Protein AF-A0A7X4CJ89-F1 (afdb_monomer)

Structure (mmCIF, N/CA/C/O backbone):
data_AF-A0A7X4CJ89-F1
#
_entry.id   AF-A0A7X4CJ89-F1
#
loop_
_atom_site.group_PDB
_atom_site.id
_atom_site.type_symbol
_atom_site.label_atom_id
_atom_site.label_alt_id
_atom_site.label_comp_id
_atom_site.label_asym_id
_atom_site.label_entity_id
_atom_site.label_seq_id
_atom_site.pdbx_PDB_ins_code
_atom_site.Cartn_x
_atom_site.Cartn_y
_atom_site.Cartn_z
_atom_site.occupancy
_atom_site.B_iso_or_equiv
_atom_site.auth_seq_id
_atom_site.auth_comp_id
_atom_site.auth_asym_id
_atom_site.auth_atom_id
_atom_site.pdbx_PDB_model_num
ATOM 1 N N . MET A 1 1 ? 40.390 11.246 9.357 1.00 35.00 1 MET A N 1
ATOM 2 C CA . MET A 1 1 ? 39.034 11.449 8.806 1.00 35.00 1 MET A CA 1
ATOM 3 C C . MET A 1 1 ? 38.504 10.103 8.326 1.00 35.00 1 MET A C 1
ATOM 5 O O . MET A 1 1 ? 39.050 9.571 7.370 1.00 35.00 1 MET A O 1
ATOM 9 N N . ARG A 1 2 ? 37.525 9.505 9.016 1.00 37.91 2 ARG A N 1
ATOM 10 C CA . ARG A 1 2 ? 36.803 8.317 8.529 1.00 37.91 2 ARG A CA 1
ATOM 11 C C . ARG A 1 2 ? 35.542 8.810 7.826 1.00 37.91 2 ARG A C 1
ATOM 13 O O . ARG A 1 2 ? 34.644 9.298 8.500 1.00 37.91 2 ARG A O 1
ATOM 20 N N . TYR A 1 3 ? 35.487 8.696 6.504 1.00 43.47 3 TYR A N 1
ATOM 21 C CA . TYR A 1 3 ? 34.228 8.808 5.776 1.00 43.47 3 TYR A CA 1
ATOM 22 C C . TYR A 1 3 ? 33.601 7.416 5.759 1.00 43.47 3 TYR A C 1
ATOM 24 O O . TYR A 1 3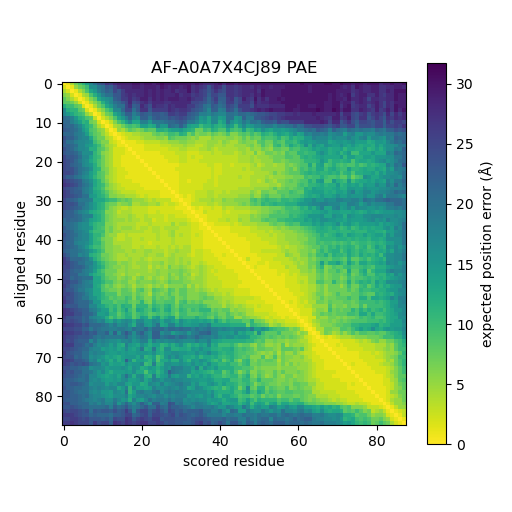 ? 34.085 6.518 5.073 1.00 43.47 3 TYR A O 1
ATOM 32 N N . PHE A 1 4 ? 32.575 7.218 6.584 1.00 43.59 4 PHE A N 1
ATOM 33 C CA . PHE A 1 4 ? 31.673 6.080 6.459 1.00 43.59 4 PHE A CA 1
ATOM 34 C C . PHE A 1 4 ? 30.875 6.301 5.172 1.00 43.59 4 PHE A C 1
ATOM 36 O O . PHE A 1 4 ? 29.925 7.077 5.150 1.00 43.59 4 PHE A O 1
ATOM 43 N N . ASN A 1 5 ? 31.299 5.671 4.078 1.00 48.50 5 ASN A N 1
ATOM 44 C CA . ASN A 1 5 ? 30.451 5.531 2.906 1.00 48.50 5 ASN A CA 1
ATOM 45 C C . ASN A 1 5 ? 29.521 4.351 3.193 1.00 48.50 5 ASN A C 1
ATOM 47 O O . ASN A 1 5 ? 29.867 3.199 2.932 1.00 48.50 5 ASN A O 1
ATOM 51 N N . ALA A 1 6 ? 28.381 4.635 3.825 1.00 44.00 6 ALA A N 1
ATOM 52 C CA . ALA A 1 6 ? 27.266 3.703 3.891 1.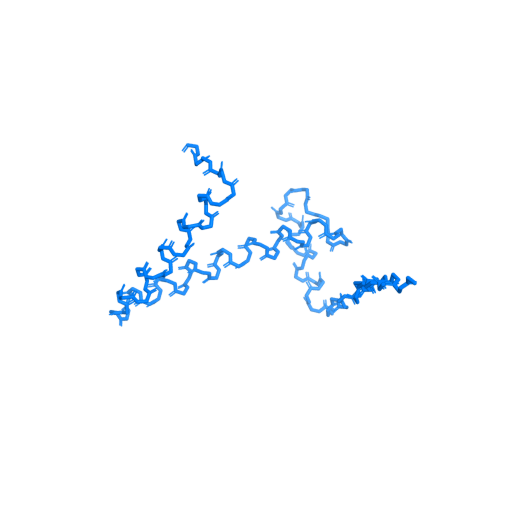00 44.00 6 ALA A CA 1
ATOM 53 C C . ALA A 1 6 ? 26.648 3.618 2.489 1.00 44.00 6 ALA A C 1
ATOM 55 O O . ALA A 1 6 ? 25.572 4.147 2.225 1.00 44.00 6 ALA A O 1
ATOM 56 N N . ALA A 1 7 ? 27.372 2.976 1.573 1.00 45.62 7 ALA A N 1
ATOM 57 C CA . ALA A 1 7 ? 26.781 2.394 0.390 1.00 45.62 7 ALA A CA 1
ATOM 58 C C . ALA A 1 7 ? 25.826 1.310 0.895 1.00 45.62 7 ALA A C 1
ATOM 60 O O . ALA A 1 7 ? 26.220 0.165 1.105 1.00 45.62 7 ALA A O 1
ATOM 61 N N . MET A 1 8 ? 24.576 1.692 1.159 1.00 38.41 8 MET A N 1
ATOM 62 C CA . MET A 1 8 ? 23.481 0.742 1.087 1.00 38.41 8 MET A CA 1
ATOM 63 C C . MET A 1 8 ? 23.510 0.206 -0.339 1.00 38.41 8 MET A C 1
ATOM 65 O O . MET A 1 8 ? 23.009 0.846 -1.263 1.00 38.41 8 MET A O 1
ATOM 69 N N . SER A 1 9 ? 24.148 -0.948 -0.537 1.00 43.97 9 SER A N 1
ATOM 70 C CA . SER A 1 9 ? 23.757 -1.809 -1.636 1.00 43.97 9 SER A CA 1
ATOM 71 C C . SER A 1 9 ? 22.271 -2.048 -1.419 1.00 43.97 9 SER A C 1
ATOM 73 O O . SER A 1 9 ? 21.888 -2.696 -0.445 1.00 43.97 9 SER A O 1
ATOM 75 N N . LEU A 1 10 ? 21.436 -1.434 -2.256 1.00 49.03 10 LEU A N 1
ATOM 76 C CA . LEU A 1 10 ? 20.057 -1.858 -2.412 1.00 49.03 10 LEU A CA 1
ATOM 77 C C . LEU A 1 10 ? 20.164 -3.330 -2.803 1.00 49.03 10 LEU A C 1
ATOM 79 O O . LEU A 1 10 ? 20.513 -3.635 -3.942 1.00 49.03 10 LEU A O 1
ATOM 83 N N . GLU A 1 11 ? 20.003 -4.236 -1.838 1.00 52.38 11 GLU A N 1
ATOM 84 C CA . GLU A 1 11 ? 19.784 -5.635 -2.160 1.00 52.38 11 GLU A CA 1
ATOM 85 C C . GLU A 1 11 ? 18.602 -5.634 -3.121 1.00 52.38 11 GLU A C 1
ATOM 87 O O . GLU A 1 11 ? 17.524 -5.126 -2.801 1.00 52.38 11 GLU A O 1
ATOM 92 N N . VAL A 1 12 ? 18.850 -6.076 -4.353 1.00 63.75 12 VAL A N 1
ATOM 93 C CA . VAL A 1 12 ? 17.805 -6.225 -5.355 1.00 63.75 12 VAL A CA 1
ATOM 94 C C . VAL A 1 12 ? 16.865 -7.267 -4.774 1.00 63.75 12 VAL A C 1
ATOM 96 O O . VAL A 1 12 ? 17.199 -8.447 -4.747 1.00 63.75 12 VAL A O 1
ATOM 99 N N . ILE A 1 13 ? 15.737 -6.821 -4.223 1.00 65.44 13 ILE A N 1
ATOM 100 C CA . ILE A 1 13 ? 14.710 -7.719 -3.706 1.00 65.44 13 ILE A CA 1
ATOM 101 C C . ILE A 1 13 ? 14.276 -8.575 -4.893 1.00 65.44 13 ILE A C 1
ATOM 103 O O . ILE A 1 13 ? 13.677 -8.072 -5.847 1.00 65.44 13 ILE A O 1
ATOM 107 N N . GLU A 1 14 ? 14.626 -9.859 -4.866 1.00 69.7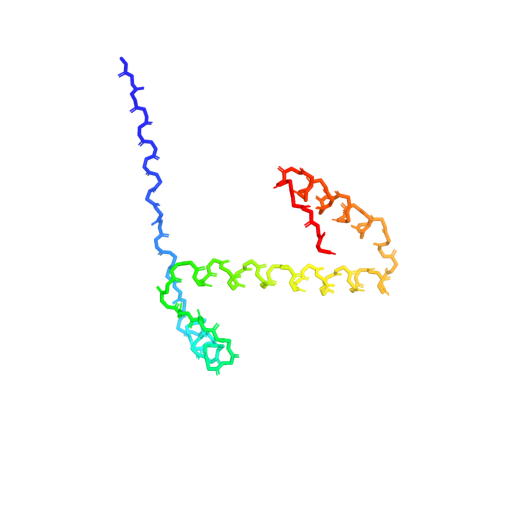5 14 GLU A N 1
ATOM 108 C CA . GLU A 1 14 ? 14.170 -10.795 -5.882 1.00 69.75 14 GLU A CA 1
ATOM 109 C C . GLU A 1 14 ? 12.652 -10.915 -5.772 1.00 69.75 14 GLU A C 1
ATOM 111 O O . GLU A 1 14 ? 12.112 -11.303 -4.737 1.00 69.75 14 GLU A O 1
ATOM 116 N N . ILE A 1 15 ? 11.954 -10.542 -6.843 1.00 74.12 15 ILE A N 1
ATOM 117 C CA . ILE A 1 15 ? 10.504 -10.686 -6.926 1.00 74.12 15 ILE A CA 1
ATOM 118 C C . ILE A 1 15 ? 10.207 -12.158 -7.245 1.00 74.12 15 ILE A C 1
ATOM 120 O O . ILE A 1 15 ? 10.608 -12.608 -8.327 1.00 74.12 15 ILE A O 1
ATOM 124 N N . PRO A 1 16 ? 9.505 -12.894 -6.356 1.00 84.38 16 PRO A N 1
ATOM 125 C CA . PRO A 1 16 ? 9.086 -14.269 -6.612 1.00 84.38 16 PRO A CA 1
ATOM 126 C C . PRO A 1 16 ? 8.298 -14.395 -7.920 1.00 84.38 16 PRO A C 1
ATOM 128 O O . PRO A 1 16 ? 7.637 -13.444 -8.350 1.00 84.38 16 PRO A O 1
ATOM 131 N N . ALA A 1 17 ? 8.339 -15.573 -8.543 1.00 83.00 17 ALA A N 1
ATOM 132 C CA . ALA A 1 17 ? 7.688 -15.817 -9.831 1.00 83.00 17 ALA A CA 1
ATOM 133 C C . ALA A 1 17 ? 6.180 -15.511 -9.785 1.00 83.00 17 ALA A C 1
ATOM 135 O O . ALA A 1 17 ? 5.645 -14.869 -10.684 1.00 83.00 17 ALA A O 1
ATOM 136 N N . GLU A 1 18 ? 5.517 -15.864 -8.686 1.00 82.81 18 GLU A N 1
ATOM 137 C CA . GLU A 1 18 ? 4.089 -15.633 -8.474 1.00 82.81 18 GLU A CA 1
ATOM 138 C C . GLU A 1 18 ? 3.753 -14.136 -8.418 1.00 82.81 18 GLU A C 1
ATOM 140 O O . GLU A 1 18 ? 2.729 -13.689 -8.937 1.00 82.81 18 GLU A O 1
ATOM 145 N N . HIS A 1 19 ? 4.630 -13.338 -7.804 1.00 82.56 19 HIS A N 1
ATOM 146 C CA . HIS A 1 19 ? 4.457 -11.889 -7.730 1.00 82.56 19 HIS A CA 1
ATOM 147 C C . HIS A 1 19 ? 4.691 -11.237 -9.099 1.00 82.56 19 HIS A C 1
ATOM 149 O O . HIS A 1 19 ? 3.984 -10.289 -9.444 1.00 82.56 19 HIS A O 1
ATOM 155 N N . ARG A 1 20 ? 5.626 -11.761 -9.907 1.00 84.19 20 ARG A N 1
ATOM 156 C CA . ARG A 1 20 ? 5.823 -11.316 -11.299 1.00 84.19 20 ARG A CA 1
ATOM 157 C C . ARG A 1 20 ? 4.611 -11.618 -12.167 1.00 84.19 20 ARG A C 1
ATOM 159 O O . ARG A 1 20 ? 4.187 -10.746 -12.919 1.00 84.19 20 ARG A O 1
ATOM 166 N N . ASP A 1 21 ? 4.024 -12.802 -12.032 1.00 87.38 21 ASP A N 1
ATOM 167 C CA . ASP A 1 21 ? 2.817 -13.165 -12.776 1.00 87.38 21 ASP A CA 1
ATOM 168 C C . ASP A 1 21 ? 1.656 -12.225 -12.448 1.00 87.38 21 ASP A C 1
ATOM 170 O O . ASP A 1 21 ? 0.982 -11.729 -13.353 1.00 87.38 21 ASP A O 1
ATOM 174 N N . LEU A 1 22 ? 1.461 -11.906 -11.166 1.00 85.50 22 LEU A N 1
ATOM 175 C CA . LEU A 1 22 ? 0.466 -10.919 -10.758 1.00 85.50 22 LEU A CA 1
ATOM 176 C C . LEU A 1 22 ? 0.753 -9.531 -11.353 1.00 85.50 22 LEU A C 1
ATOM 178 O O . LEU A 1 22 ? -0.158 -8.902 -11.887 1.00 85.50 22 LEU A O 1
ATOM 182 N N . LEU A 1 23 ? 2.000 -9.057 -11.298 1.00 85.88 23 LEU A N 1
ATOM 183 C CA . LEU A 1 23 ? 2.390 -7.757 -11.859 1.00 85.88 23 LEU A CA 1
ATOM 184 C C . LEU A 1 23 ? 2.172 -7.685 -13.374 1.00 85.88 23 LEU A C 1
ATOM 186 O O . LEU A 1 23 ? 1.669 -6.676 -13.864 1.00 85.88 23 LEU A O 1
ATOM 190 N N . ASN A 1 24 ? 2.477 -8.763 -14.096 1.00 88.44 24 ASN A N 1
ATOM 191 C CA . ASN A 1 24 ? 2.214 -8.870 -15.530 1.00 88.44 24 ASN A CA 1
ATOM 192 C C . ASN A 1 24 ? 0.713 -8.802 -15.839 1.00 88.44 24 ASN A C 1
ATOM 194 O O . ASN A 1 24 ? 0.309 -8.160 -16.800 1.00 88.44 24 ASN A O 1
ATOM 198 N N . ARG A 1 25 ? -0.143 -9.413 -15.010 1.00 90.56 25 ARG A N 1
ATOM 199 C CA . ARG A 1 25 ? -1.602 -9.287 -15.170 1.00 90.56 25 ARG A CA 1
ATOM 200 C C . ARG A 1 25 ? -2.108 -7.890 -14.840 1.00 90.56 25 ARG A C 1
ATOM 202 O O . ARG A 1 25 ? -3.044 -7.412 -15.470 1.00 90.56 25 ARG A O 1
ATOM 209 N N . LEU A 1 26 ? -1.503 -7.225 -13.861 1.00 85.19 26 LEU A N 1
ATOM 210 C CA . LEU A 1 26 ? -1.862 -5.854 -13.511 1.00 85.19 26 LEU A CA 1
ATOM 211 C C . LEU A 1 26 ? -1.453 -4.858 -14.601 1.00 85.19 26 LEU A C 1
ATOM 213 O O . LEU A 1 26 ? -2.181 -3.889 -14.811 1.00 85.19 26 LEU A O 1
ATOM 217 N N . SER A 1 27 ? -0.352 -5.088 -15.324 1.00 87.50 27 SER A N 1
ATOM 218 C CA . SER A 1 27 ? 0.068 -4.190 -16.410 1.00 87.50 27 SER A CA 1
ATOM 219 C C . SER A 1 27 ? -0.842 -4.260 -17.635 1.00 87.50 27 SER A C 1
ATOM 221 O O . SER A 1 27 ? -0.926 -3.292 -18.384 1.00 87.50 27 SER A O 1
ATOM 223 N N . GLU A 1 28 ? -1.606 -5.344 -17.798 1.00 90.88 28 GLU A N 1
ATOM 224 C CA . GLU A 1 28 ? -2.687 -5.418 -18.791 1.00 90.88 28 GLU A CA 1
ATOM 225 C C . GLU A 1 28 ? -3.851 -4.455 -18.465 1.00 90.88 28 GLU A C 1
ATOM 227 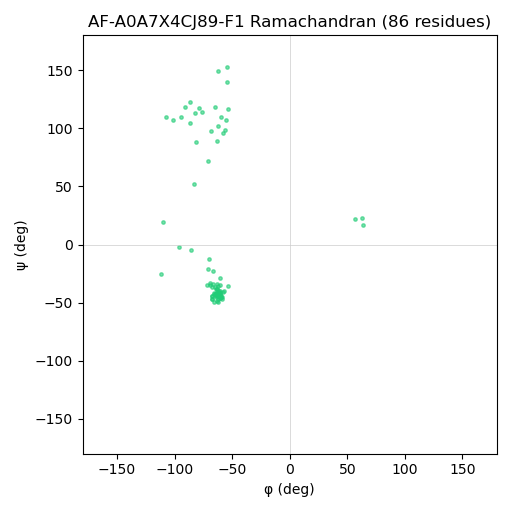O O . GLU A 1 28 ? -4.619 -4.090 -19.355 1.00 90.88 28 GLU A O 1
ATOM 232 N N . LEU A 1 29 ? -4.000 -4.044 -17.198 1.00 86.56 29 LEU A N 1
ATOM 233 C CA . LEU A 1 29 ? -5.141 -3.261 -16.703 1.00 86.56 29 LEU A CA 1
ATOM 234 C C . LEU A 1 29 ? -4.777 -1.826 -16.302 1.00 86.56 29 LEU A C 1
ATOM 236 O O . LEU A 1 29 ? -5.647 -0.955 -16.297 1.00 86.56 29 LEU A O 1
ATOM 240 N N . ILE A 1 30 ? -3.519 -1.580 -15.932 1.00 82.50 30 ILE A N 1
ATOM 241 C CA . ILE A 1 30 ? -3.033 -0.286 -15.451 1.00 82.50 30 ILE A CA 1
ATOM 242 C C . ILE A 1 30 ? -2.160 0.341 -16.544 1.00 82.50 30 ILE A C 1
ATOM 244 O O . ILE A 1 30 ? -1.047 -0.136 -16.772 1.00 82.50 30 ILE A O 1
ATOM 248 N N . PRO A 1 31 ? -2.627 1.422 -17.197 1.00 80.00 31 PRO A N 1
ATOM 249 C CA . PRO A 1 31 ? -1.814 2.167 -18.147 1.00 80.00 31 PRO A CA 1
ATOM 250 C C . PRO A 1 31 ? -0.499 2.622 -17.509 1.00 80.00 31 PRO A C 1
ATOM 252 O O . PRO A 1 31 ? -0.476 3.039 -16.348 1.00 80.00 31 PRO A O 1
ATOM 255 N N . ASP A 1 32 ? 0.582 2.541 -18.282 1.00 82.25 32 ASP A N 1
ATOM 256 C CA . ASP A 1 32 ? 1.932 2.967 -17.892 1.00 82.25 32 ASP A CA 1
ATOM 257 C C . ASP A 1 32 ? 2.548 2.174 -16.723 1.00 82.25 32 ASP A C 1
ATOM 259 O O . ASP A 1 32 ? 3.517 2.623 -16.106 1.00 82.25 32 ASP A O 1
ATOM 263 N N . LEU A 1 33 ? 2.009 0.991 -16.399 1.00 83.38 33 LEU A N 1
ATOM 264 C CA . LEU A 1 33 ? 2.655 0.084 -15.458 1.00 83.38 33 LEU A CA 1
ATOM 265 C C . LEU A 1 33 ? 3.732 -0.748 -16.161 1.00 83.38 33 LEU A C 1
ATOM 267 O O . LEU A 1 33 ? 3.426 -1.634 -16.954 1.00 83.38 33 LEU A O 1
ATOM 271 N N . GLU A 1 34 ? 4.989 -0.516 -15.792 1.00 86.31 34 GLU A N 1
ATOM 272 C CA . GLU A 1 34 ? 6.139 -1.304 -16.248 1.00 86.31 34 GLU A CA 1
ATOM 273 C C . GLU A 1 34 ? 6.582 -2.300 -15.154 1.00 86.31 34 GLU A C 1
ATOM 275 O O . GLU A 1 34 ? 7.180 -1.873 -14.165 1.00 86.31 34 GLU A O 1
ATOM 280 N N . PRO A 1 35 ? 6.330 -3.618 -15.291 1.00 81.62 35 PRO A N 1
ATOM 281 C CA . PRO A 1 35 ? 6.574 -4.603 -14.226 1.00 81.62 35 PRO A CA 1
ATOM 282 C C . PRO A 1 35 ? 8.029 -4.721 -13.757 1.00 81.62 35 PRO A C 1
ATOM 284 O O . PRO A 1 35 ? 8.275 -5.059 -12.603 1.00 81.62 35 PRO A O 1
ATOM 287 N N . ASP A 1 36 ? 8.990 -4.436 -14.637 1.00 82.38 36 ASP A N 1
ATOM 288 C CA . ASP A 1 36 ? 10.422 -4.522 -14.330 1.00 82.38 36 ASP A CA 1
ATOM 289 C C . ASP A 1 36 ? 11.033 -3.172 -13.913 1.00 82.38 36 ASP A C 1
ATOM 291 O O . ASP A 1 36 ? 12.216 -3.100 -13.576 1.00 82.38 36 ASP A O 1
ATOM 295 N N . SER A 1 37 ? 10.245 -2.093 -13.915 1.00 85.56 37 SER A N 1
ATOM 296 C CA . SER A 1 37 ? 10.712 -0.757 -13.544 1.00 85.56 37 SER A CA 1
ATOM 297 C C . SER A 1 37 ? 10.601 -0.541 -12.030 1.00 85.56 37 SER A C 1
ATOM 299 O O . SER A 1 37 ? 9.495 -0.614 -11.480 1.00 85.56 37 SER A O 1
ATOM 301 N N . PRO A 1 38 ? 11.704 -0.214 -11.324 1.00 82.12 38 PRO A N 1
ATOM 302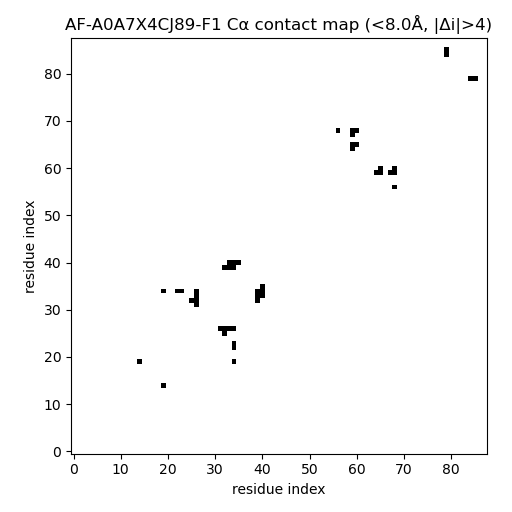 C CA . PRO A 1 38 ? 11.672 0.071 -9.888 1.00 82.12 38 PRO A CA 1
ATOM 303 C C . PRO A 1 38 ? 10.657 1.154 -9.501 1.00 82.12 38 PRO A C 1
ATOM 305 O O . PRO A 1 38 ? 10.013 1.052 -8.459 1.00 82.12 38 PRO A O 1
ATOM 308 N N . GLN A 1 39 ? 10.468 2.169 -10.347 1.00 80.50 39 GLN A N 1
ATOM 309 C CA . GLN A 1 39 ? 9.528 3.267 -10.115 1.00 80.50 39 GLN A CA 1
ATOM 310 C C . GLN A 1 39 ? 8.071 2.787 -10.158 1.00 80.50 39 GLN A C 1
ATOM 312 O O . GLN A 1 39 ? 7.269 3.132 -9.288 1.00 80.50 39 GLN A O 1
ATOM 317 N N . SER A 1 40 ? 7.734 1.953 -11.142 1.00 81.38 40 SER A N 1
ATOM 318 C CA . SER A 1 40 ? 6.413 1.328 -11.272 1.00 81.38 40 SER A CA 1
ATOM 319 C C . SER A 1 40 ? 6.106 0.402 -10.097 1.00 81.38 40 SER A C 1
ATOM 321 O O . SER A 1 40 ? 5.013 0.455 -9.528 1.00 81.38 40 SER A O 1
ATOM 323 N N . LEU A 1 41 ? 7.093 -0.388 -9.671 1.00 83.25 41 LEU A N 1
ATOM 324 C CA . LEU A 1 41 ? 6.985 -1.266 -8.506 1.00 83.25 41 LEU A CA 1
ATOM 325 C C . LEU A 1 41 ? 6.786 -0.478 -7.209 1.00 83.25 41 LEU A C 1
ATOM 327 O O . LEU A 1 41 ? 5.898 -0.806 -6.423 1.00 83.25 41 LEU A O 1
ATOM 331 N N . GLN A 1 42 ? 7.558 0.592 -7.006 1.00 82.12 42 GLN A N 1
ATOM 332 C CA . GLN A 1 42 ? 7.416 1.472 -5.847 1.00 82.12 42 GLN A CA 1
ATOM 333 C C . GLN A 1 42 ? 6.020 2.108 -5.798 1.00 82.12 42 GLN A C 1
ATOM 335 O O . GLN A 1 42 ? 5.395 2.153 -4.736 1.00 82.12 42 GLN A O 1
ATOM 340 N N . ARG A 1 43 ? 5.496 2.544 -6.951 1.00 80.81 43 ARG A N 1
ATOM 341 C CA . ARG A 1 43 ? 4.138 3.090 -7.065 1.00 80.81 43 ARG A CA 1
ATOM 342 C C . ARG A 1 43 ? 3.071 2.051 -6.715 1.00 80.81 43 ARG A C 1
ATOM 344 O O . ARG A 1 43 ? 2.186 2.353 -5.918 1.00 80.81 43 ARG A O 1
ATOM 351 N N . ILE A 1 44 ? 3.148 0.840 -7.273 1.00 82.25 44 ILE A N 1
ATOM 352 C CA . ILE A 1 44 ? 2.183 -0.237 -6.982 1.00 82.25 44 ILE A CA 1
ATOM 353 C C . ILE A 1 44 ? 2.235 -0.653 -5.518 1.00 82.25 44 ILE A C 1
ATOM 355 O O . ILE A 1 44 ? 1.185 -0.821 -4.900 1.00 82.25 44 ILE A O 1
ATOM 359 N N . PHE A 1 45 ? 3.430 -0.762 -4.940 1.00 82.12 45 PHE A N 1
ATOM 360 C CA . PHE A 1 45 ? 3.586 -1.042 -3.518 1.00 82.12 45 PHE A CA 1
ATOM 361 C C . PHE A 1 45 ? 2.913 0.037 -2.657 1.00 82.12 45 PHE A C 1
ATOM 363 O O . PHE A 1 45 ? 2.131 -0.292 -1.765 1.00 82.12 45 PHE A O 1
ATOM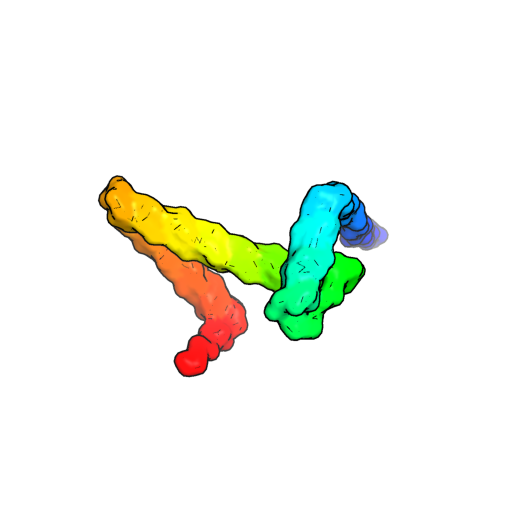 370 N N . GLY A 1 46 ? 3.144 1.319 -2.965 1.00 80.69 46 GLY A N 1
ATOM 371 C CA . GLY A 1 46 ? 2.485 2.436 -2.282 1.00 80.69 46 GLY A CA 1
ATOM 372 C C . GLY A 1 46 ? 0.956 2.381 -2.385 1.00 80.69 46 GLY A C 1
ATOM 373 O O . GLY A 1 46 ? 0.263 2.509 -1.376 1.00 80.69 46 GLY A O 1
ATOM 374 N N . LEU A 1 47 ? 0.417 2.106 -3.577 1.00 82.69 47 LEU A N 1
ATOM 375 C CA . LEU A 1 47 ? -1.027 1.933 -3.784 1.00 82.69 47 LEU A CA 1
ATOM 376 C C . LEU A 1 47 ? -1.589 0.741 -2.995 1.00 82.69 47 LEU A C 1
ATOM 378 O O . LEU A 1 47 ? -2.650 0.854 -2.379 1.00 82.69 47 LEU A O 1
ATOM 382 N N . GLY A 1 48 ? -0.866 -0.381 -2.972 1.00 81.56 48 GLY A N 1
ATOM 383 C CA . GLY A 1 48 ? -1.228 -1.565 -2.194 1.00 81.56 48 GLY A CA 1
ATOM 384 C C . GLY A 1 48 ? -1.273 -1.286 -0.692 1.00 81.56 48 GLY A C 1
ATOM 385 O O . GLY A 1 48 ? -2.216 -1.703 -0.019 1.00 81.56 48 GLY A O 1
ATOM 386 N N . LEU A 1 49 ? -0.310 -0.521 -0.170 1.00 77.94 49 LEU A N 1
ATOM 387 C CA . LEU A 1 49 ? -0.274 -0.119 1.236 1.00 77.94 49 LEU A CA 1
ATOM 388 C C . LEU A 1 49 ? -1.472 0.768 1.610 1.00 77.94 49 LEU A C 1
ATOM 390 O O . LEU A 1 49 ? -2.095 0.552 2.655 1.00 77.94 49 LEU A O 1
ATOM 394 N N . ILE A 1 50 ? -1.837 1.721 0.746 1.00 76.25 50 ILE A N 1
ATOM 395 C CA . ILE A 1 50 ? -3.017 2.580 0.939 1.00 76.25 50 ILE A CA 1
ATOM 396 C C . ILE A 1 50 ? -4.293 1.731 0.944 1.00 76.25 50 ILE A C 1
ATOM 398 O O . ILE A 1 50 ? -5.096 1.828 1.874 1.00 76.25 50 ILE A O 1
ATOM 402 N N . ALA A 1 51 ? -4.462 0.852 -0.048 1.00 77.00 51 ALA A N 1
ATOM 403 C CA . ALA A 1 51 ? -5.631 -0.019 -0.149 1.00 77.00 51 ALA A CA 1
ATOM 404 C C . ALA A 1 51 ? -5.767 -0.947 1.072 1.00 77.00 51 ALA A C 1
ATOM 406 O O . ALA A 1 51 ? -6.857 -1.078 1.636 1.00 77.00 51 ALA A O 1
ATOM 407 N N . LEU A 1 52 ? -4.659 -1.538 1.530 1.00 73.31 52 LEU A N 1
ATOM 408 C CA . LEU A 1 52 ? -4.628 -2.376 2.728 1.00 73.31 52 LEU A CA 1
ATOM 409 C C . LEU A 1 52 ? -4.998 -1.577 3.984 1.00 73.31 52 LEU A C 1
ATOM 411 O O . LEU A 1 52 ? -5.800 -2.043 4.794 1.00 73.31 52 LEU A O 1
ATOM 415 N N . THR A 1 53 ? -4.473 -0.360 4.122 1.00 77.81 53 THR A N 1
ATOM 416 C CA . THR A 1 53 ? -4.801 0.545 5.234 1.00 77.81 53 THR A CA 1
ATOM 417 C C . THR A 1 53 ? -6.293 0.864 5.257 1.00 77.81 53 THR A C 1
ATOM 419 O O . THR A 1 53 ? -6.933 0.757 6.306 1.00 77.81 53 THR A O 1
ATOM 422 N N . MET A 1 54 ? -6.891 1.173 4.102 1.00 76.00 54 MET A N 1
ATOM 423 C CA . 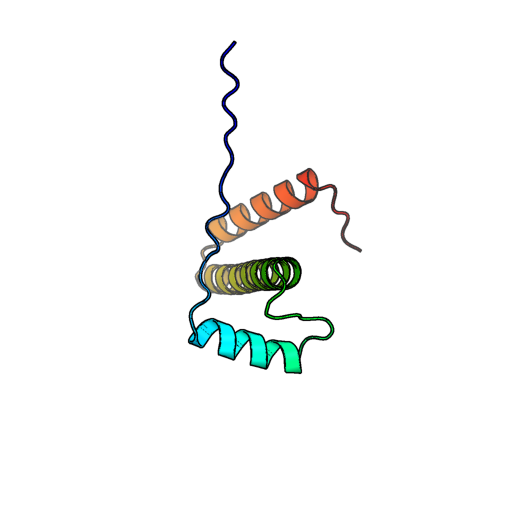MET A 1 54 ? -8.336 1.398 3.988 1.00 76.00 54 MET A CA 1
ATOM 424 C C . MET A 1 54 ? -9.141 0.148 4.366 1.00 76.00 54 MET A C 1
ATOM 426 O O . MET A 1 54 ? -10.120 0.232 5.106 1.00 76.00 54 MET A O 1
ATOM 430 N N . GLN A 1 55 ? -8.728 -1.032 3.900 1.00 75.50 55 GLN A N 1
ATOM 431 C CA . GLN A 1 55 ? -9.405 -2.286 4.228 1.00 75.50 55 GLN A CA 1
ATOM 432 C C . GLN A 1 55 ? -9.346 -2.596 5.733 1.00 75.50 55 GLN A C 1
ATOM 434 O O . GLN A 1 55 ? -10.359 -2.982 6.325 1.00 75.50 55 GLN A O 1
ATOM 439 N N . ILE A 1 56 ? -8.181 -2.417 6.360 1.00 77.31 56 ILE A N 1
ATOM 440 C CA . ILE A 1 56 ? -7.982 -2.666 7.792 1.00 77.31 56 ILE A CA 1
ATOM 441 C C . ILE A 1 56 ? -8.768 -1.657 8.630 1.00 77.31 56 ILE A C 1
ATOM 443 O O . ILE A 1 56 ? -9.485 -2.070 9.536 1.00 77.31 56 ILE A O 1
ATOM 447 N N . THR A 1 57 ? -8.701 -0.363 8.313 1.00 77.50 57 THR A N 1
ATOM 448 C CA . THR A 1 57 ? -9.436 0.685 9.049 1.00 77.50 57 THR A CA 1
ATOM 449 C C . THR A 1 57 ? -10.951 0.519 8.939 1.00 77.50 57 THR A C 1
ATOM 451 O O . THR A 1 57 ? -11.655 0.663 9.939 1.00 77.50 57 THR A O 1
ATOM 454 N N . ASN A 1 58 ? -11.465 0.122 7.770 1.00 77.19 58 ASN A N 1
ATOM 455 C CA . ASN A 1 58 ? -12.880 -0.219 7.599 1.00 77.19 58 ASN A CA 1
ATOM 456 C C . ASN A 1 58 ? -13.285 -1.429 8.453 1.00 77.19 58 ASN A C 1
ATOM 458 O O . ASN A 1 58 ? -14.329 -1.407 9.108 1.00 77.19 58 ASN A O 1
ATOM 462 N N . LYS A 1 59 ? -12.451 -2.476 8.488 1.00 75.31 59 LYS A N 1
ATOM 463 C CA . LYS A 1 59 ? -12.691 -3.659 9.325 1.00 75.31 59 LYS A CA 1
ATOM 464 C C . LYS A 1 59 ? -12.622 -3.328 10.819 1.00 75.31 59 LYS A C 1
ATOM 466 O O . LYS A 1 59 ? -13.470 -3.794 11.570 1.00 75.31 59 LYS A O 1
ATOM 471 N N . ALA A 1 60 ? -11.657 -2.514 11.239 1.00 78.50 60 ALA A N 1
ATOM 472 C CA . ALA A 1 60 ? -11.491 -2.064 12.619 1.00 78.50 60 ALA A CA 1
ATOM 473 C C . ALA A 1 60 ? -12.696 -1.229 13.081 1.00 78.50 60 ALA A C 1
ATOM 475 O O . ALA A 1 60 ? -13.240 -1.471 14.157 1.00 78.50 60 ALA A O 1
ATOM 476 N N . ARG A 1 61 ? -13.197 -0.331 12.221 1.00 75.62 61 ARG A N 1
ATOM 477 C CA . ARG A 1 61 ? -14.430 0.429 12.471 1.00 75.62 61 ARG A CA 1
ATOM 478 C C . ARG A 1 61 ? -15.648 -0.482 12.640 1.00 75.62 61 ARG A C 1
ATOM 480 O O . ARG A 1 61 ? -16.463 -0.235 13.517 1.00 75.62 61 ARG A O 1
ATOM 487 N N . ALA A 1 62 ? -15.760 -1.544 11.841 1.00 76.88 62 ALA A N 1
ATOM 488 C CA . ALA A 1 62 ? -16.837 -2.530 11.969 1.00 76.88 62 ALA A CA 1
ATOM 489 C C . ALA A 1 62 ? -16.731 -3.407 13.236 1.00 76.88 62 ALA A C 1
ATOM 491 O O . ALA A 1 62 ? -17.673 -4.125 13.559 1.00 76.88 62 ALA A O 1
ATOM 492 N N . GLN A 1 63 ? -15.593 -3.371 13.933 1.00 82.94 63 GLN A N 1
ATOM 493 C CA . GLN A 1 63 ? -15.312 -4.130 15.155 1.00 82.94 63 GLN A CA 1
ATOM 494 C C . GLN A 1 63 ? -15.245 -3.232 16.405 1.00 82.94 63 GLN A C 1
ATOM 496 O O . GLN A 1 63 ? -14.649 -3.637 17.399 1.00 82.94 63 GLN A O 1
ATOM 501 N N . ASP A 1 64 ? -15.807 -2.016 16.348 1.00 78.19 64 ASP A N 1
ATOM 502 C CA . ASP A 1 64 ? -15.781 -1.007 17.424 1.00 78.19 64 ASP A CA 1
ATOM 503 C C . ASP A 1 64 ? -14.372 -0.600 17.907 1.00 78.19 64 ASP A C 1
ATOM 505 O O . ASP A 1 64 ? -14.202 -0.028 18.983 1.00 78.19 64 ASP A O 1
ATOM 509 N N . GLN A 1 65 ? -13.334 -0.793 17.086 1.00 78.69 65 GLN A N 1
ATOM 510 C CA . GLN A 1 65 ? -11.968 -0.336 17.381 1.00 78.69 65 GLN A CA 1
ATOM 511 C C . GLN A 1 65 ? -11.778 1.145 17.007 1.00 78.69 65 GLN A C 1
ATOM 513 O O . GLN A 1 65 ? -10.881 1.508 16.244 1.00 78.69 65 GLN A O 1
ATOM 518 N N . ALA A 1 66 ? -12.667 2.010 17.496 1.00 74.38 66 ALA A N 1
ATOM 519 C CA . ALA A 1 66 ? -12.735 3.418 17.102 1.00 74.38 66 ALA A CA 1
ATOM 520 C C . ALA A 1 66 ? -11.475 4.225 17.473 1.00 74.38 66 ALA A C 1
ATOM 522 O O . ALA A 1 66 ? -11.079 5.107 16.715 1.00 74.38 66 ALA A O 1
ATOM 523 N N . GLU A 1 67 ? -10.832 3.898 18.596 1.00 73.81 67 GLU A N 1
ATOM 524 C CA . GLU A 1 67 ? -9.611 4.559 19.080 1.00 73.81 67 GLU A CA 1
ATOM 525 C C . GLU A 1 67 ? -8.425 4.324 18.132 1.00 73.81 67 GLU A C 1
ATOM 527 O O . GLU A 1 67 ? -7.828 5.275 17.639 1.00 73.81 67 GLU A O 1
ATOM 532 N N . LEU A 1 68 ? -8.180 3.068 17.747 1.00 73.56 68 LEU A N 1
ATOM 533 C CA . LEU A 1 68 ? -7.116 2.715 16.801 1.00 73.56 68 LEU A CA 1
ATOM 534 C C . LEU A 1 68 ? -7.332 3.349 15.415 1.00 73.56 68 LEU A C 1
ATOM 536 O O . LEU A 1 68 ? -6.383 3.749 14.744 1.00 73.56 68 LEU A O 1
ATOM 540 N N . VAL A 1 69 ? -8.586 3.460 14.966 1.00 76.06 69 VAL A N 1
ATOM 541 C CA . VAL A 1 69 ? -8.916 4.139 13.701 1.00 76.06 69 VAL A CA 1
ATOM 542 C C . VAL A 1 69 ? -8.642 5.644 13.785 1.00 76.06 69 VAL A C 1
ATOM 544 O O . VAL A 1 69 ? -8.209 6.226 12.790 1.00 76.06 69 VAL A O 1
ATOM 547 N N . ALA A 1 70 ? -8.880 6.270 14.941 1.00 77.00 70 ALA A N 1
ATOM 548 C CA . ALA A 1 70 ? -8.582 7.683 15.158 1.00 77.00 70 ALA A CA 1
ATOM 549 C C . ALA A 1 70 ? -7.068 7.943 15.147 1.00 77.00 70 ALA A C 1
ATOM 551 O O . ALA A 1 70 ? -6.618 8.812 14.404 1.00 77.00 70 ALA A O 1
ATOM 552 N N . GLU A 1 71 ? -6.284 7.125 15.856 1.00 75.94 71 GLU A N 1
ATOM 553 C CA . GLU A 1 71 ? -4.815 7.219 15.864 1.00 75.94 71 GLU A CA 1
ATOM 554 C C . GLU A 1 71 ? -4.214 7.072 14.458 1.00 75.94 71 GLU A C 1
ATOM 556 O O . GLU A 1 71 ? -3.312 7.818 14.074 1.00 75.94 71 GLU A O 1
ATOM 561 N N . LEU A 1 72 ? -4.745 6.145 13.652 1.00 79.19 72 LEU A N 1
ATOM 562 C CA . LEU A 1 72 ? -4.334 5.984 12.254 1.00 79.19 72 LEU A CA 1
ATOM 563 C C . LEU A 1 72 ? -4.691 7.207 11.397 1.00 79.19 72 LEU A C 1
ATOM 565 O O . LEU A 1 72 ? -3.923 7.580 10.508 1.00 79.19 72 LEU A O 1
ATOM 569 N N . GLY A 1 73 ? -5.838 7.838 11.659 1.00 77.56 73 GLY A N 1
ATOM 570 C CA . GLY A 1 73 ? -6.240 9.084 11.006 1.00 77.56 73 GLY A CA 1
ATOM 571 C C . GLY A 1 73 ? -5.312 10.251 11.347 1.00 77.56 73 GLY A C 1
ATOM 572 O O . GLY A 1 73 ? -4.902 10.988 10.447 1.00 77.56 73 GLY A O 1
ATOM 573 N N . ASP A 1 74 ? -4.934 10.383 12.617 1.00 80.25 74 ASP A N 1
ATOM 574 C CA . ASP A 1 74 ? -4.007 11.418 13.082 1.00 80.25 74 ASP A CA 1
ATOM 575 C C . ASP A 1 74 ? -2.606 11.221 12.493 1.00 80.25 74 ASP A C 1
ATOM 577 O O . ASP A 1 74 ? -2.006 12.174 11.990 1.00 80.25 74 ASP A O 1
ATOM 581 N N . LEU A 1 75 ? -2.120 9.975 12.453 1.00 78.12 75 LEU A N 1
ATOM 582 C CA . LEU A 1 75 ? -0.840 9.643 11.829 1.00 78.12 75 LEU A CA 1
ATOM 583 C C . LEU A 1 75 ? -0.834 9.997 10.335 1.00 78.12 75 LEU A C 1
ATOM 585 O O . LEU A 1 75 ? 0.103 10.639 9.857 1.00 78.12 75 LEU A O 1
ATOM 589 N N . ALA A 1 76 ? -1.893 9.632 9.605 1.00 79.38 76 ALA A N 1
ATOM 590 C CA . ALA A 1 76 ? -2.027 9.967 8.189 1.00 79.38 76 ALA A CA 1
ATOM 591 C C . ALA A 1 76 ? -2.035 11.488 7.968 1.00 79.38 76 ALA A C 1
ATOM 593 O O . ALA A 1 76 ? -1.369 11.985 7.060 1.00 79.38 76 ALA A O 1
ATOM 594 N N . LYS A 1 77 ? -2.732 12.241 8.826 1.00 77.12 77 LYS A N 1
ATOM 595 C CA . LYS A 1 77 ? -2.764 13.705 8.767 1.00 77.12 77 LYS A CA 1
ATOM 596 C C . LYS A 1 77 ? -1.379 14.319 8.982 1.00 77.12 77 LYS A C 1
ATOM 598 O O . LYS A 1 77 ? -0.972 15.166 8.190 1.00 77.12 77 LYS A O 1
ATOM 603 N N . SER A 1 78 ? -0.635 13.869 9.993 1.00 73.31 78 SER A N 1
ATOM 604 C CA . SER A 1 78 ? 0.730 14.353 10.241 1.00 73.31 78 SER A CA 1
ATOM 605 C C . SER A 1 78 ? 1.675 14.078 9.069 1.00 73.31 78 SER A C 1
ATOM 607 O O . SER A 1 78 ? 2.537 14.903 8.774 1.00 73.31 78 SER A O 1
ATOM 609 N N . MET A 1 79 ? 1.506 12.953 8.370 1.00 73.88 79 MET A 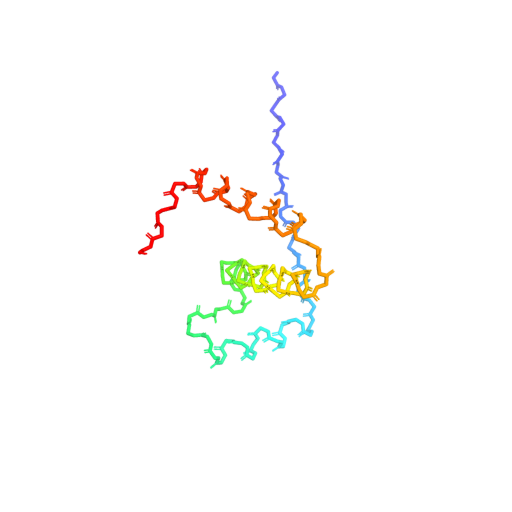N 1
ATOM 610 C CA . MET A 1 79 ? 2.290 12.650 7.168 1.00 73.88 79 MET A CA 1
ATOM 611 C C . MET A 1 79 ? 1.952 13.591 6.006 1.00 73.88 79 MET A C 1
ATOM 613 O O . MET A 1 79 ? 2.858 14.120 5.369 1.00 73.88 79 MET A O 1
ATOM 617 N N . VAL A 1 80 ? 0.665 13.862 5.765 1.00 72.94 80 VAL A N 1
ATOM 618 C CA . VAL A 1 80 ? 0.217 14.822 4.738 1.00 72.94 80 VAL A CA 1
ATOM 619 C C . VAL A 1 80 ? 0.768 16.226 5.000 1.00 72.94 80 VAL A C 1
ATOM 621 O O . VAL A 1 80 ? 1.262 16.880 4.080 1.00 72.94 80 VAL A O 1
ATOM 624 N N . GLU A 1 81 ? 0.726 16.674 6.257 1.00 75.12 81 GLU A N 1
ATOM 625 C CA . GLU A 1 81 ? 1.280 17.964 6.680 1.00 75.12 81 GLU A CA 1
ATOM 626 C C . GLU A 1 81 ? 2.804 18.023 6.495 1.00 75.12 81 GLU A C 1
ATOM 628 O O . GLU A 1 81 ? 3.323 19.030 6.010 1.00 75.12 81 GLU A O 1
ATOM 633 N N . ALA A 1 82 ? 3.519 16.943 6.824 1.00 73.62 82 ALA A N 1
ATOM 634 C CA . ALA A 1 82 ? 4.969 16.853 6.656 1.00 73.62 82 ALA A CA 1
ATOM 635 C C . ALA A 1 82 ? 5.403 16.866 5.180 1.00 73.62 82 ALA A C 1
ATOM 637 O O . ALA A 1 82 ? 6.448 17.431 4.855 1.00 73.62 82 ALA A O 1
ATOM 638 N N . GLU A 1 83 ? 4.605 16.278 4.288 1.00 68.69 83 GLU A N 1
ATOM 639 C CA . GLU A 1 83 ? 4.881 16.263 2.847 1.00 68.69 83 GLU A CA 1
ATOM 640 C C . GLU A 1 83 ? 4.370 17.510 2.108 1.00 68.69 83 GLU A C 1
ATOM 642 O O . GLU A 1 83 ? 4.631 17.675 0.916 1.00 68.69 83 GLU A O 1
ATOM 647 N N . GLY A 1 84 ? 3.663 18.418 2.793 1.00 68.81 84 GLY A N 1
ATOM 648 C CA . GLY A 1 84 ? 3.096 19.620 2.176 1.00 68.81 84 GLY A CA 1
ATOM 649 C C . GLY A 1 84 ? 2.047 19.308 1.104 1.00 68.81 84 GLY A C 1
ATOM 650 O O . GLY A 1 84 ? 1.808 20.122 0.208 1.00 68.81 84 GLY A O 1
ATOM 651 N N . TRP A 1 85 ? 1.431 18.125 1.169 1.00 63.28 85 TRP A N 1
ATOM 652 C CA . TRP A 1 85 ? 0.445 17.692 0.191 1.00 63.28 85 TRP A CA 1
ATOM 653 C C . TRP A 1 85 ? -0.887 18.401 0.454 1.00 63.28 85 TRP A C 1
ATOM 655 O O . TRP A 1 85 ? -1.529 18.195 1.480 1.00 63.28 85 TRP A O 1
ATOM 665 N N . SER A 1 86 ? -1.310 19.263 -0.473 1.00 53.69 86 SER A N 1
ATOM 666 C CA . SER A 1 86 ? -2.672 19.806 -0.476 1.00 53.69 86 SER A CA 1
ATOM 667 C C . SER A 1 86 ? -3.558 18.893 -1.323 1.00 53.69 86 SER A C 1
ATOM 669 O O . SER A 1 86 ? -3.274 18.743 -2.516 1.00 53.69 86 SER A O 1
ATOM 671 N N . PRO A 1 87 ? -4.597 18.265 -0.747 1.00 51.22 87 PRO A N 1
ATOM 672 C CA . PRO A 1 87 ? -5.549 17.501 -1.540 1.00 51.22 87 PRO A CA 1
ATOM 673 C C . PRO A 1 87 ? -6.274 18.433 -2.536 1.00 51.22 87 PRO A C 1
ATOM 675 O O . PRO A 1 87 ? -6.427 19.622 -2.238 1.00 51.22 87 PRO A O 1
ATOM 678 N N . PRO A 1 88 ? -6.677 17.925 -3.716 1.00 51.12 88 PRO A N 1
ATOM 679 C CA . PRO A 1 88 ? -7.443 18.687 -4.704 1.00 51.12 88 PRO A CA 1
ATOM 680 C C . PRO A 1 88 ? -8.846 19.074 -4.218 1.00 51.12 88 PRO A C 1
ATOM 682 O O . PRO A 1 88 ? -9.413 18.348 -3.367 1.00 51.12 88 PRO A O 1
#

pLDDT: mean 73.67, std 13.47, range [35.0, 90.88]

Secondary structure (DSSP, 8-state):
-------------PPPHHHHHHHHHHHTTSTT--TT-HHHHHHHHHHHHHHHHHHHHHHHHTTT-HHHHHHHHHHHHHHHHHHT----

Sequence (88 aa):
MRYFNAAMSLEVIEIPAEHRDLLNRLSELIPDLEPDSPQSLQRIFGLGLIALTMQITNKARAQDQAELVAELGDLAKSMVEAEGWSPP

Mean predicted aligned error: 11.77 Å

Foldseek 3Di:
DDDPPPPPPPPPPDQDPVNLVVQVVVCVPD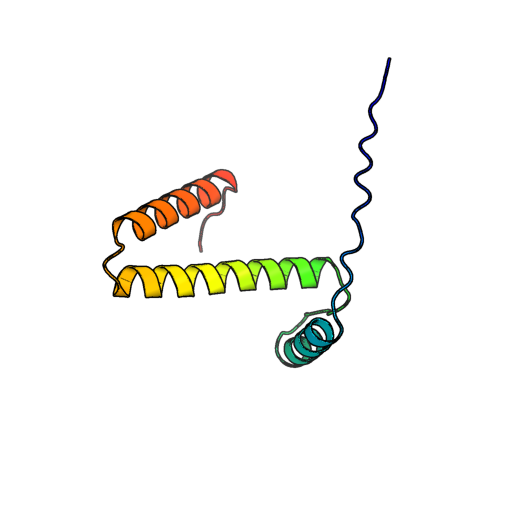PPQDSPDPVSVVVVVVVVVVVVLVVVLVVCVVVVVVVVNVVVVVVVVVVCVVVVPDDD

Solvent-accessible surface area (backbone atoms only — not comparable to full-atom values): 5404 Å² total; per-residue (Å²): 136,86,79,83,78,81,73,74,71,75,73,78,78,80,73,54,71,70,58,49,53,52,39,56,57,46,38,78,73,37,86,91,47,41,76,86,38,70,68,40,46,51,50,52,51,53,52,50,52,52,52,50,49,53,53,49,42,53,51,34,53,76,66,72,38,54,66,65,48,47,54,52,50,53,52,53,49,55,51,37,62,73,70,67,61,76,81,133

Radius of gyration: 18.18 Å; Cα contacts (8 Å, |Δi|>4): 24; chains: 1; bounding box: 56×36×38 Å